Protein AF-A0A9E2RI10-F1 (afdb_monomer)

pLDDT: mean 86.58, std 15.53, range [34.34, 98.44]

Foldseek 3Di:
DLVQCVDPVSVVVCVVVVHDPVNSLVVLLVLLLVLLVLVLVLLVQVCCVPPVVVDDPVSVVVSVVSVVVSVVSCVVSVVCLVVSCPDPCVVVSVVSNVVSVVCCVVPNDDPPDDD

Radius of gyration: 17.79 Å; Cα contacts (8 Å, |Δi|>4): 71; chains: 1; bounding box: 55×30×41 Å

Mean predicted aligned error: 7.04 Å

Solvent-accessible surface area (backbone atoms only — not comparable to full-atom values): 6568 Å² total; per-residue (Å²): 114,64,68,53,50,71,36,80,71,27,43,53,54,36,54,74,66,71,52,46,76,66,52,54,46,48,52,46,42,50,52,52,52,50,48,55,53,50,54,55,51,47,54,53,52,51,42,36,35,74,75,66,59,74,45,53,77,68,51,48,51,51,53,51,54,50,51,56,51,50,51,56,51,43,65,71,49,52,82,49,48,65,60,31,54,74,39,94,56,17,65,57,54,55,48,50,54,48,49,54,53,49,46,43,74,75,67,37,94,66,81,89,67,86,132

Secondary structure (DSSP, 8-state):
-HHHHHSHHHHHHHHHTT--HHHHHHHHHHHHHHHHHHHHHHHHHHHHHHTS--S-HHHHHHHHHHHHHHHHHHHHHGGGHHHHHHSTTHHHHHHHHHHHHHHHHHHSS------

Sequence (115 aa):
LSTWASERGGLVRWKQAELTSRDLQRARFRGLEEVESVRYSIQDLEYASWHLKWLTGSGQRLVKQLAETIEQVEQNIAPHRKAVLASTFGPALRKHVRELQQARQTYGPVRLSKA

Structure (mmCIF, N/CA/C/O backbone):
data_AF-A0A9E2RI10-F1
#
_entry.id   AF-A0A9E2RI10-F1
#
loop_
_atom_site.group_PDB
_atom_site.id
_atom_site.type_symbol
_atom_site.label_atom_id
_atom_site.label_alt_id
_atom_site.label_comp_id
_atom_site.label_asym_id
_atom_site.label_entity_id
_atom_site.label_seq_id
_atom_site.pdbx_PDB_ins_code
_atom_site.Cartn_x
_atom_site.Cartn_y
_atom_site.Cartn_z
_atom_site.occupancy
_atom_site.B_iso_or_equiv
_atom_site.auth_seq_id
_atom_site.auth_comp_id
_atom_site.auth_asym_id
_atom_site.auth_atom_id
_atom_site.pdbx_PDB_model_num
ATOM 1 N N . LEU A 1 1 ? 12.232 6.460 -1.804 1.00 52.22 1 LEU A N 1
ATOM 2 C CA . LEU A 1 1 ? 13.148 5.732 -2.722 1.00 52.22 1 LEU A CA 1
ATOM 3 C C . LEU A 1 1 ? 12.996 6.172 -4.184 1.00 52.22 1 LEU A C 1
ATOM 5 O O . LEU A 1 1 ? 13.995 6.544 -4.781 1.00 52.22 1 LEU A O 1
ATOM 9 N N . SER A 1 2 ? 11.788 6.199 -4.764 1.00 54.12 2 SER A N 1
ATOM 10 C CA . SER A 1 2 ? 11.563 6.634 -6.162 1.00 54.12 2 SER A CA 1
ATOM 11 C C . SER A 1 2 ? 11.796 8.131 -6.412 1.00 54.12 2 SER A C 1
ATOM 13 O O . SER A 1 2 ? 12.337 8.494 -7.455 1.00 54.12 2 SER A O 1
ATOM 15 N N . THR A 1 3 ? 11.411 8.991 -5.464 1.00 58.91 3 THR A N 1
ATOM 16 C CA . THR A 1 3 ? 11.595 10.451 -5.551 1.00 58.91 3 THR A CA 1
ATOM 17 C C . THR A 1 3 ? 13.076 10.807 -5.599 1.00 58.91 3 THR A C 1
ATOM 19 O O . THR A 1 3 ? 13.516 11.517 -6.493 1.00 58.91 3 THR A O 1
ATOM 22 N N . TRP A 1 4 ? 13.860 10.171 -4.726 1.00 59.31 4 TRP A N 1
ATOM 23 C CA . TRP A 1 4 ? 15.309 10.331 -4.660 1.00 59.31 4 TRP A CA 1
ATOM 24 C C . TRP A 1 4 ? 15.988 9.952 -5.982 1.00 59.31 4 TRP A C 1
ATOM 26 O O . TRP A 1 4 ? 16.810 10.700 -6.480 1.00 59.31 4 TRP A O 1
ATOM 36 N N . ALA A 1 5 ? 15.575 8.853 -6.621 1.00 58.41 5 ALA A N 1
ATOM 37 C CA . ALA A 1 5 ? 16.092 8.437 -7.928 1.00 58.41 5 ALA A CA 1
ATOM 38 C C . ALA A 1 5 ? 15.674 9.342 -9.105 1.00 58.41 5 ALA A C 1
ATOM 40 O O . ALA A 1 5 ? 16.231 9.218 -10.193 1.00 58.41 5 ALA A O 1
ATOM 41 N N . SER A 1 6 ? 14.667 10.202 -8.921 1.00 60.38 6 SER A N 1
ATOM 42 C CA . SER A 1 6 ? 14.126 11.065 -9.982 1.00 60.38 6 SER A CA 1
ATOM 43 C C . SER A 1 6 ? 14.793 12.451 -10.017 1.00 60.38 6 SER A C 1
ATOM 45 O O . SER A 1 6 ? 14.619 13.188 -10.986 1.00 60.38 6 SER A O 1
ATOM 47 N N . GLU A 1 7 ? 15.590 12.796 -9.003 1.00 64.94 7 GLU A N 1
ATOM 48 C CA . GLU A 1 7 ? 16.386 14.026 -8.948 1.00 64.94 7 GLU A CA 1
ATOM 49 C C . GLU A 1 7 ? 17.729 13.866 -9.683 1.00 64.94 7 GLU A C 1
ATOM 51 O O . GLU A 1 7 ? 18.316 12.781 -9.712 1.00 64.94 7 GLU A O 1
ATOM 56 N N . ARG A 1 8 ? 18.268 14.961 -10.249 1.00 59.72 8 ARG A N 1
ATOM 57 C CA . ARG A 1 8 ? 19.521 14.929 -11.039 1.00 59.72 8 ARG A CA 1
ATOM 58 C C . ARG A 1 8 ? 20.698 14.308 -10.274 1.00 59.72 8 ARG A C 1
ATOM 60 O O . ARG A 1 8 ? 21.461 13.551 -10.864 1.00 59.72 8 ARG A O 1
ATOM 67 N N . GLY A 1 9 ? 20.827 14.590 -8.974 1.00 63.59 9 GLY A N 1
ATOM 68 C CA . GLY A 1 9 ? 21.872 14.007 -8.122 1.00 63.59 9 GLY A CA 1
ATOM 69 C C . GLY A 1 9 ? 21.615 12.543 -7.751 1.00 63.59 9 GLY A C 1
ATOM 70 O O . GLY A 1 9 ? 22.551 11.755 -7.619 1.00 63.59 9 GLY A O 1
ATOM 71 N N . GLY A 1 10 ? 20.348 12.147 -7.643 1.00 64.94 10 GLY A N 1
ATOM 72 C CA . GLY A 1 10 ? 19.978 10.773 -7.344 1.00 64.94 10 GLY A CA 1
ATOM 73 C C . GLY A 1 10 ? 20.180 9.831 -8.519 1.00 64.94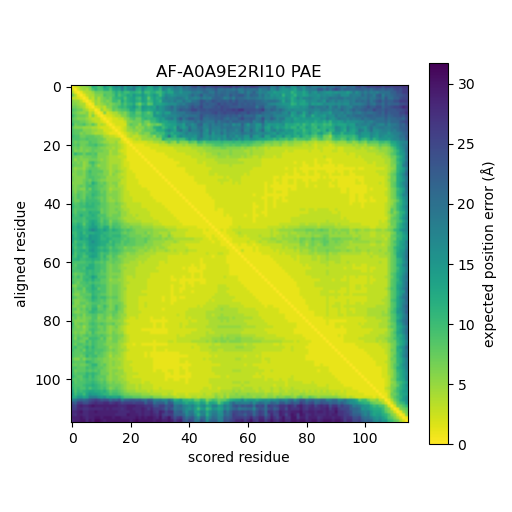 10 GLY A C 1
ATOM 74 O O . GLY A 1 10 ? 20.639 8.717 -8.305 1.00 64.94 10 GLY A O 1
ATOM 75 N N . LEU A 1 11 ? 19.955 10.282 -9.757 1.00 63.78 11 LEU A N 1
ATOM 76 C CA . LEU A 1 11 ? 20.215 9.480 -10.959 1.00 63.78 11 LEU A CA 1
ATOM 77 C C . LEU A 1 11 ? 21.704 9.097 -11.095 1.00 63.78 11 LEU A C 1
ATOM 79 O O . LEU A 1 11 ? 22.027 7.989 -11.523 1.00 63.78 11 LEU A O 1
ATOM 83 N N . VAL A 1 12 ? 22.610 10.002 -10.701 1.00 67.88 12 VAL A N 1
ATOM 84 C CA . VAL A 1 12 ? 24.064 9.760 -10.677 1.00 67.88 12 VAL A CA 1
ATOM 85 C C . VAL A 1 12 ? 24.418 8.710 -9.623 1.00 67.88 12 VAL A C 1
ATOM 87 O O . VAL A 1 12 ? 25.108 7.744 -9.938 1.00 67.88 12 VAL A O 1
ATOM 90 N N . ARG A 1 13 ? 23.886 8.839 -8.401 1.00 69.38 13 ARG A N 1
ATOM 91 C CA . ARG A 1 13 ? 24.102 7.861 -7.319 1.00 69.38 13 ARG A CA 1
ATOM 92 C C . ARG A 1 13 ? 23.451 6.505 -7.612 1.00 69.38 13 ARG A C 1
ATOM 94 O O . ARG A 1 13 ? 23.984 5.477 -7.218 1.00 69.38 13 ARG A O 1
ATOM 101 N N . TRP A 1 14 ? 22.342 6.495 -8.351 1.00 73.81 14 TRP A N 1
ATOM 102 C CA . TRP A 1 14 ? 21.661 5.284 -8.816 1.00 73.81 14 TRP A CA 1
ATOM 103 C C . TRP A 1 14 ? 22.530 4.500 -9.801 1.00 73.81 14 TRP A C 1
ATOM 105 O O . TRP A 1 14 ? 22.697 3.294 -9.651 1.00 73.81 14 TRP A O 1
ATOM 115 N N . LYS A 1 15 ? 23.147 5.203 -10.762 1.00 69.69 15 LYS A N 1
ATOM 116 C CA . LYS A 1 15 ? 24.114 4.609 -11.695 1.00 69.69 15 LYS A CA 1
ATOM 117 C C . LYS A 1 15 ? 25.390 4.139 -10.995 1.00 69.69 15 LYS A C 1
ATOM 119 O O . LYS A 1 15 ? 25.894 3.080 -11.340 1.00 69.69 15 LYS A O 1
ATOM 124 N N . GLN A 1 16 ? 25.893 4.894 -10.015 1.00 77.31 16 GLN A N 1
ATOM 125 C CA . GLN A 1 16 ? 27.060 4.495 -9.213 1.00 77.31 16 GLN A CA 1
ATOM 126 C C . GLN A 1 16 ? 26.803 3.238 -8.372 1.00 77.31 16 GLN A C 1
ATOM 128 O O . GLN A 1 16 ? 27.736 2.496 -8.099 1.00 77.31 16 GLN A O 1
ATOM 133 N N . ALA A 1 17 ? 25.552 2.993 -7.983 1.00 77.75 17 ALA A N 1
ATOM 134 C CA . ALA A 1 17 ? 25.135 1.794 -7.261 1.00 77.75 17 ALA A CA 1
ATOM 135 C C . ALA A 1 17 ? 24.769 0.614 -8.186 1.00 77.75 17 ALA A C 1
ATOM 137 O O . ALA A 1 17 ? 24.139 -0.333 -7.727 1.00 77.75 17 ALA A O 1
ATOM 138 N N . GLU A 1 18 ? 25.092 0.694 -9.484 1.00 81.69 18 GLU A N 1
ATOM 139 C CA . GLU A 1 18 ? 24.770 -0.319 -10.506 1.00 81.69 18 GLU A CA 1
ATOM 140 C C . GLU A 1 18 ? 23.267 -0.636 -10.644 1.00 81.69 18 GLU A C 1
ATOM 142 O O . GLU A 1 18 ? 22.873 -1.647 -11.227 1.00 81.69 18 GLU A O 1
ATOM 147 N N . LEU A 1 19 ? 22.394 0.250 -10.154 1.00 82.31 19 LEU A N 1
ATOM 148 C CA . LEU A 1 19 ? 20.952 0.048 -10.211 1.00 82.31 19 LEU A CA 1
ATOM 149 C C . LEU A 1 19 ? 20.421 0.382 -11.607 1.00 82.31 19 LEU A C 1
ATOM 151 O O . LEU A 1 19 ? 20.592 1.482 -12.142 1.00 82.31 19 LEU A O 1
ATOM 155 N N . THR A 1 20 ? 19.713 -0.575 -12.195 1.00 84.50 20 THR A N 1
ATOM 156 C CA . THR A 1 20 ? 19.201 -0.485 -13.560 1.00 84.50 20 THR A CA 1
ATOM 157 C C . THR A 1 20 ? 17.869 0.268 -13.626 1.00 84.50 20 THR A C 1
ATOM 159 O O . THR A 1 20 ? 17.172 0.487 -12.628 1.00 84.50 20 THR A O 1
ATOM 162 N N . SER A 1 21 ? 17.432 0.615 -14.841 1.00 82.56 21 SER A N 1
ATOM 163 C CA . SER A 1 21 ? 16.068 1.116 -15.063 1.00 82.56 21 SER A CA 1
ATOM 164 C C . SER A 1 21 ? 15.001 0.111 -14.615 1.00 82.56 21 SER A C 1
ATOM 166 O O . SER A 1 21 ? 13.921 0.519 -14.186 1.00 82.56 21 SER A O 1
ATOM 168 N N . ARG A 1 22 ? 15.301 -1.195 -14.664 1.00 88.25 22 ARG A N 1
ATOM 169 C CA . ARG A 1 22 ? 14.415 -2.247 -14.152 1.00 88.25 22 ARG A CA 1
ATOM 170 C C . ARG A 1 22 ? 14.283 -2.171 -12.633 1.00 88.25 22 ARG A C 1
ATOM 172 O O . ARG A 1 22 ? 13.170 -2.325 -12.136 1.00 88.25 22 ARG A O 1
ATOM 179 N N . ASP A 1 23 ? 15.360 -1.872 -11.912 1.00 88.88 23 ASP A N 1
ATOM 180 C CA . ASP A 1 23 ? 15.335 -1.735 -10.449 1.00 88.88 23 ASP A CA 1
ATOM 181 C C . ASP A 1 23 ? 14.533 -0.514 -10.008 1.00 88.88 23 ASP A C 1
ATOM 183 O O . ASP A 1 23 ? 13.745 -0.590 -9.065 1.00 88.88 23 ASP A O 1
ATOM 187 N N . LEU A 1 24 ? 14.627 0.591 -10.753 1.00 87.31 24 LEU A N 1
ATOM 188 C CA . LEU A 1 24 ? 13.774 1.756 -10.518 1.00 87.31 24 LEU A CA 1
ATOM 189 C C . LEU A 1 24 ? 12.288 1.433 -10.745 1.00 87.31 24 LEU A C 1
ATOM 191 O O . LEU A 1 24 ? 11.435 1.833 -9.949 1.00 87.31 24 LEU A O 1
ATOM 195 N N . GLN A 1 25 ? 11.963 0.694 -11.809 1.00 90.06 25 GLN A N 1
ATOM 196 C CA . GLN A 1 25 ? 10.589 0.243 -12.055 1.00 90.06 25 GLN A CA 1
ATOM 197 C C . GLN A 1 25 ? 10.107 -0.729 -10.974 1.00 90.06 25 GLN A C 1
ATOM 199 O O . GLN A 1 25 ? 8.971 -0.606 -10.523 1.00 90.06 25 GLN A O 1
ATOM 204 N N . ARG A 1 26 ? 10.974 -1.626 -10.487 1.00 92.81 26 ARG A N 1
ATOM 205 C CA . ARG A 1 26 ? 10.675 -2.519 -9.361 1.00 92.81 26 ARG A CA 1
ATOM 206 C C . ARG A 1 26 ? 10.388 -1.733 -8.086 1.00 92.81 26 ARG A C 1
ATOM 208 O O . ARG A 1 26 ? 9.414 -2.031 -7.408 1.00 92.81 26 ARG A O 1
ATOM 215 N N . ALA A 1 27 ? 11.194 -0.722 -7.766 1.00 92.50 27 ALA A N 1
ATOM 216 C CA . ALA A 1 27 ? 10.994 0.111 -6.583 1.00 92.50 27 ALA A CA 1
ATOM 217 C C . ALA A 1 27 ? 9.673 0.894 -6.652 1.00 92.50 27 ALA A C 1
ATOM 219 O O . ALA A 1 27 ? 8.942 0.961 -5.666 1.00 92.50 27 ALA A O 1
ATOM 220 N N . ARG A 1 28 ? 9.333 1.446 -7.825 1.00 93.88 28 ARG A N 1
ATOM 221 C CA . ARG A 1 28 ? 8.037 2.104 -8.065 1.00 93.88 28 ARG A CA 1
ATOM 222 C C . ARG A 1 28 ? 6.872 1.119 -7.962 1.00 93.88 28 ARG A C 1
ATOM 224 O O . ARG A 1 28 ? 5.864 1.446 -7.351 1.00 93.88 28 ARG A O 1
ATOM 231 N N . PHE A 1 29 ? 7.026 -0.083 -8.516 1.00 95.94 29 PHE A N 1
ATOM 232 C CA . PHE A 1 29 ? 6.056 -1.166 -8.370 1.00 95.94 29 PHE A CA 1
ATOM 233 C C . PHE A 1 29 ? 5.819 -1.519 -6.900 1.00 95.94 29 PHE A C 1
ATOM 235 O O . PHE A 1 29 ? 4.676 -1.469 -6.462 1.00 95.94 29 PHE A O 1
ATOM 242 N N . ARG A 1 30 ? 6.883 -1.792 -6.133 1.00 96.06 30 ARG A N 1
ATOM 243 C CA . ARG A 1 30 ? 6.777 -2.101 -4.701 1.00 96.06 30 ARG A CA 1
ATOM 244 C C . ARG A 1 30 ? 6.116 -0.965 -3.938 1.00 96.06 30 ARG A C 1
ATOM 246 O O . ARG A 1 30 ? 5.220 -1.219 -3.158 1.00 96.06 30 ARG A O 1
ATOM 253 N N . GLY A 1 31 ? 6.487 0.284 -4.210 1.00 95.44 31 GLY A N 1
ATOM 254 C CA . GLY A 1 31 ? 5.834 1.422 -3.567 1.00 95.44 31 GLY A CA 1
ATOM 255 C C . GLY A 1 31 ? 4.321 1.470 -3.821 1.00 95.44 31 GLY A C 1
ATOM 256 O O . GLY A 1 31 ? 3.569 1.724 -2.891 1.00 95.44 31 GLY A O 1
ATOM 257 N N . LEU A 1 32 ? 3.867 1.199 -5.051 1.00 97.00 32 LEU A N 1
ATOM 258 C CA . LEU A 1 32 ? 2.433 1.148 -5.368 1.00 97.00 32 LEU A CA 1
ATOM 259 C C . LEU A 1 32 ? 1.742 -0.031 -4.674 1.00 97.00 32 LEU A C 1
ATOM 261 O O . LEU A 1 32 ? 0.658 0.138 -4.136 1.00 97.00 32 LEU A O 1
ATOM 265 N N . GLU A 1 33 ? 2.372 -1.205 -4.674 1.00 97.50 33 GLU A N 1
ATOM 266 C CA . GLU A 1 33 ? 1.869 -2.414 -4.011 1.00 97.50 33 GLU A CA 1
ATOM 267 C C . GLU A 1 33 ? 1.680 -2.200 -2.499 1.00 97.50 33 GLU A C 1
ATOM 269 O O . GLU A 1 33 ? 0.617 -2.489 -1.950 1.00 97.50 33 GLU A O 1
ATOM 274 N N . GLU A 1 34 ? 2.681 -1.621 -1.832 1.00 97.50 34 GLU A N 1
ATOM 275 C CA . GLU A 1 34 ? 2.612 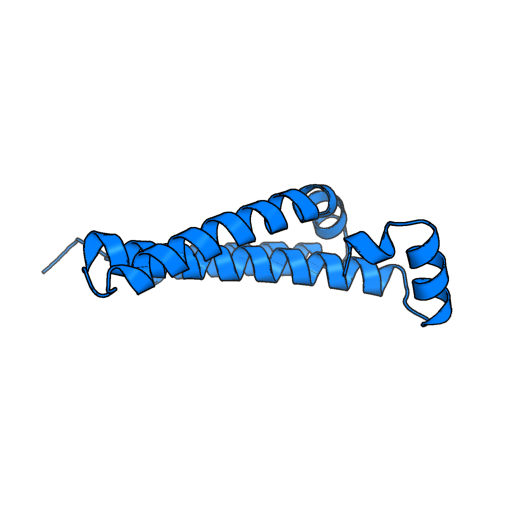-1.337 -0.397 1.00 97.50 34 GLU A CA 1
ATOM 276 C C . GLU A 1 34 ? 1.555 -0.269 -0.079 1.00 97.50 34 GLU A C 1
ATOM 278 O O . GLU A 1 34 ? 0.827 -0.410 0.899 1.00 97.50 34 GLU A O 1
ATOM 283 N N . VAL A 1 35 ? 1.409 0.776 -0.908 1.00 97.38 35 VAL A N 1
ATOM 284 C CA . VAL A 1 35 ? 0.350 1.785 -0.713 1.00 97.38 35 VAL A CA 1
ATOM 285 C C . VAL A 1 35 ? -1.037 1.143 -0.762 1.00 97.38 35 VAL A C 1
ATOM 287 O O . VAL A 1 35 ? -1.845 1.386 0.133 1.00 97.38 35 VAL A O 1
ATOM 290 N N . GLU A 1 36 ? -1.309 0.287 -1.750 1.00 97.25 36 GLU A N 1
ATOM 291 C CA . GLU A 1 36 ? -2.596 -0.418 -1.861 1.00 97.25 36 GLU A CA 1
ATOM 292 C C . GLU A 1 36 ? -2.833 -1.340 -0.644 1.00 97.25 36 GLU A C 1
ATOM 294 O O . GLU A 1 36 ? -3.918 -1.335 -0.057 1.00 97.25 36 GLU A O 1
ATOM 299 N N . SER A 1 37 ? -1.800 -2.066 -0.199 1.00 96.88 37 SER A N 1
ATOM 300 C CA . SER A 1 37 ? -1.858 -2.957 0.975 1.00 96.88 37 SER A CA 1
ATOM 301 C C . SER A 1 37 ? -2.109 -2.211 2.290 1.00 96.88 37 SER A C 1
ATOM 303 O O . SER A 1 37 ? -2.909 -2.640 3.131 1.00 96.88 37 SER A O 1
ATOM 305 N N . VAL A 1 38 ? -1.448 -1.067 2.478 1.00 97.06 38 VAL A N 1
ATOM 306 C CA . VAL A 1 38 ? -1.626 -0.229 3.668 1.00 97.06 38 VAL A CA 1
ATOM 307 C C . VAL A 1 38 ? -3.013 0.406 3.658 1.00 97.06 38 VAL A C 1
ATOM 309 O O . VAL A 1 38 ? -3.695 0.365 4.679 1.00 97.06 38 VAL A O 1
ATOM 312 N N . ARG A 1 39 ? -3.489 0.912 2.511 1.00 95.50 39 ARG A N 1
ATOM 313 C CA . ARG A 1 39 ? -4.858 1.443 2.387 1.00 95.50 39 ARG A CA 1
ATOM 314 C C . ARG A 1 39 ? -5.916 0.393 2.711 1.00 95.50 39 ARG A C 1
ATOM 316 O O . ARG A 1 39 ? -6.879 0.710 3.406 1.00 95.50 39 ARG A O 1
ATOM 323 N N . TYR A 1 40 ? -5.730 -0.845 2.255 1.00 94.75 40 TYR A N 1
ATOM 324 C CA . TYR A 1 40 ? -6.606 -1.957 2.622 1.00 94.75 40 TYR A CA 1
ATOM 325 C C . TYR A 1 40 ? -6.668 -2.135 4.148 1.00 94.75 40 TYR A C 1
ATOM 327 O O . TYR A 1 40 ? -7.754 -2.160 4.722 1.00 94.75 40 TYR A O 1
ATOM 335 N N . SER A 1 41 ? -5.511 -2.187 4.810 1.00 94.81 41 SER A N 1
ATOM 336 C CA . SER A 1 41 ? -5.432 -2.377 6.266 1.00 94.81 41 SER A CA 1
ATOM 337 C C . SER A 1 41 ? -6.021 -1.200 7.050 1.00 94.81 41 SER A C 1
ATOM 339 O O . SER A 1 41 ? -6.685 -1.397 8.064 1.00 94.81 41 SER A O 1
ATOM 341 N N . ILE A 1 42 ? -5.819 0.035 6.582 1.00 95.12 42 ILE A N 1
ATOM 342 C CA . ILE A 1 42 ? -6.379 1.230 7.226 1.00 95.12 42 ILE A CA 1
ATOM 343 C C . ILE A 1 42 ? -7.903 1.195 7.216 1.00 95.12 42 ILE A C 1
ATOM 345 O O . ILE A 1 42 ? -8.498 1.496 8.242 1.00 95.12 42 ILE A O 1
ATOM 349 N N . GLN A 1 43 ? -8.535 0.756 6.125 1.00 93.12 43 GLN A N 1
ATOM 350 C CA . GLN A 1 43 ? -9.994 0.600 6.091 1.00 93.12 43 GLN A CA 1
ATOM 351 C C . GLN A 1 43 ? -10.495 -0.380 7.166 1.00 93.12 43 GLN A C 1
ATOM 353 O O . GLN A 1 43 ? -11.542 -0.146 7.768 1.00 93.12 43 GLN A O 1
ATOM 358 N N . ASP A 1 44 ? -9.747 -1.452 7.448 1.00 93.06 44 ASP A N 1
ATOM 359 C CA . ASP A 1 44 ? -10.102 -2.400 8.515 1.00 93.06 44 ASP A CA 1
ATOM 360 C C . ASP A 1 44 ? -9.965 -1.764 9.900 1.00 93.06 44 ASP A C 1
ATOM 362 O O . ASP A 1 44 ? -10.817 -1.955 10.770 1.00 93.06 44 ASP A O 1
ATOM 366 N N . LEU A 1 45 ? -8.922 -0.959 10.099 1.00 93.81 45 LEU A N 1
ATOM 367 C CA . LEU A 1 45 ? -8.708 -0.226 11.344 1.00 93.81 45 LEU A CA 1
ATOM 368 C C . LEU A 1 45 ? -9.749 0.880 11.550 1.00 93.81 45 LEU A C 1
ATOM 370 O O . LEU A 1 45 ? -10.234 1.069 12.667 1.00 93.81 45 LEU A O 1
ATOM 374 N N . GLU A 1 46 ? -10.132 1.588 10.490 1.00 92.62 46 GLU A N 1
ATOM 375 C CA . GLU A 1 46 ? -11.230 2.554 10.502 1.00 92.62 46 GLU A CA 1
ATOM 376 C C . GLU A 1 46 ? -12.544 1.860 10.848 1.00 92.62 46 GLU A C 1
ATOM 378 O O . GLU A 1 46 ? -13.282 2.340 11.711 1.00 92.62 46 GLU A O 1
ATOM 383 N N . TYR A 1 47 ? -12.800 0.684 10.274 1.00 91.38 47 TYR A N 1
ATOM 384 C CA . TYR A 1 47 ? -13.978 -0.095 10.618 1.00 91.38 47 TYR A CA 1
ATOM 385 C C . TYR A 1 47 ? -13.987 -0.512 12.095 1.00 91.38 47 TYR A C 1
ATOM 387 O O . TYR A 1 47 ? -14.955 -0.251 12.817 1.00 91.38 47 TYR A O 1
ATOM 395 N N . ALA A 1 48 ? -12.892 -1.102 12.578 1.00 91.62 48 ALA A N 1
ATOM 396 C CA . ALA A 1 48 ? -12.747 -1.512 13.973 1.00 91.62 48 ALA A CA 1
ATOM 397 C C . ALA A 1 48 ? -12.893 -0.327 14.946 1.00 91.62 48 ALA A C 1
ATOM 399 O O . ALA A 1 48 ? -13.491 -0.447 16.017 1.00 91.62 48 ALA A O 1
ATOM 400 N N . SER A 1 49 ? -12.393 0.841 14.551 1.00 91.31 49 SER A N 1
ATOM 401 C CA . SER A 1 49 ? -12.516 2.090 15.295 1.00 91.31 49 SER A CA 1
ATOM 402 C C . SER A 1 49 ? -13.960 2.597 15.368 1.00 91.31 49 SER A C 1
ATOM 404 O O . SER A 1 49 ? -14.481 2.845 16.460 1.00 91.31 49 SER A O 1
ATOM 406 N N . TRP A 1 50 ? -14.617 2.765 14.218 1.00 88.12 50 TRP A N 1
ATOM 407 C CA . TRP A 1 50 ? -15.889 3.482 14.125 1.00 88.12 50 TRP A CA 1
ATOM 408 C C . TRP A 1 50 ? -17.082 2.582 14.428 1.00 88.12 50 TRP A C 1
ATOM 410 O O . TRP A 1 50 ? -18.002 3.030 15.118 1.00 88.12 50 TRP A O 1
ATOM 420 N N . HIS A 1 51 ? -17.049 1.332 13.968 1.00 87.31 51 HIS A N 1
ATOM 421 C CA . HIS A 1 51 ? -18.171 0.401 14.079 1.00 87.31 51 HIS A CA 1
ATOM 422 C C . HIS A 1 51 ? -18.056 -0.527 15.282 1.00 87.31 51 HIS A C 1
ATOM 424 O O . HIS A 1 51 ? -19.053 -0.752 15.961 1.00 87.31 51 HIS A O 1
ATOM 430 N N . LEU A 1 52 ? -16.855 -1.024 15.583 1.00 90.94 52 LEU A N 1
ATOM 431 C CA . LEU A 1 52 ? -16.664 -1.985 16.675 1.00 90.94 52 LEU A CA 1
ATOM 432 C C . LEU A 1 52 ? -16.232 -1.330 17.994 1.00 90.94 52 LEU A C 1
ATOM 434 O O . LEU A 1 52 ? -16.301 -1.963 19.043 1.00 90.94 52 LEU A O 1
ATOM 438 N N . LYS A 1 53 ? -15.807 -0.058 17.954 1.00 92.88 53 LYS A N 1
ATOM 439 C CA . LYS A 1 53 ? -15.276 0.693 19.109 1.00 92.88 53 LYS A CA 1
ATOM 440 C C . LYS A 1 53 ? -14.095 -0.012 19.792 1.00 92.88 53 LYS A C 1
ATOM 442 O O . LYS A 1 53 ? -13.884 0.136 20.990 1.00 92.88 53 LYS A O 1
ATOM 447 N N . TRP A 1 54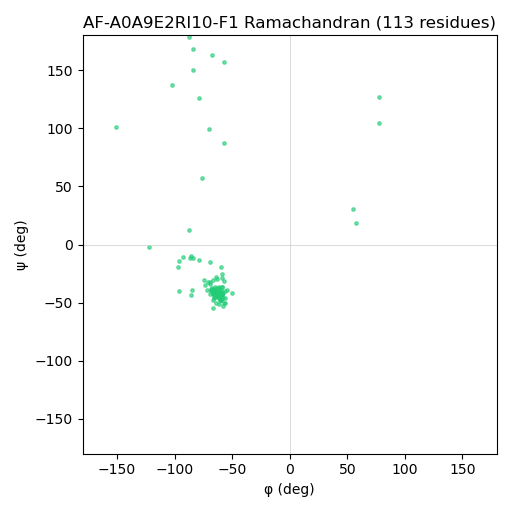 ? -13.307 -0.762 19.021 1.00 94.56 54 TRP A N 1
ATOM 448 C CA . TRP A 1 54 ? -12.168 -1.535 19.530 1.00 94.56 54 TRP A CA 1
ATOM 449 C C . TRP A 1 54 ? -10.914 -0.693 19.778 1.00 94.56 54 TRP A C 1
ATOM 451 O O . TRP A 1 54 ? -9.982 -1.158 20.429 1.00 94.56 54 TRP A O 1
ATOM 461 N N . LEU A 1 55 ? -10.870 0.543 19.271 1.00 95.12 55 LEU A N 1
ATOM 462 C CA . LEU A 1 55 ? -9.735 1.444 19.460 1.00 95.12 55 LEU A CA 1
ATOM 463 C C . LEU A 1 55 ? -10.025 2.501 20.526 1.00 95.12 55 LEU A C 1
ATOM 465 O O . LEU A 1 55 ? -11.081 3.132 20.534 1.00 95.12 55 LEU A O 1
ATOM 469 N N . THR A 1 56 ? -9.030 2.753 21.375 1.00 96.62 56 THR A N 1
ATOM 470 C CA . THR A 1 56 ? -9.014 3.903 22.287 1.00 96.62 56 THR A CA 1
ATOM 471 C C . THR A 1 56 ? -8.896 5.212 21.505 1.00 96.62 56 THR A C 1
ATOM 473 O O . THR A 1 56 ? -8.446 5.225 20.359 1.00 96.62 56 THR A O 1
ATOM 476 N N . GLY A 1 57 ? -9.205 6.351 22.133 1.00 94.88 57 GLY A N 1
ATOM 477 C CA . GLY A 1 57 ? -9.096 7.658 21.469 1.00 94.88 57 GLY A CA 1
ATOM 478 C C . GLY A 1 57 ? -7.693 7.980 20.923 1.00 94.88 57 GLY A C 1
ATOM 479 O O . GLY A 1 57 ? -7.575 8.649 19.899 1.00 94.88 57 GLY A O 1
ATOM 480 N N . SER A 1 58 ? -6.618 7.489 21.554 1.00 95.56 58 SER A N 1
ATOM 481 C CA . SER A 1 58 ? -5.259 7.602 21.001 1.00 95.56 58 SER A CA 1
ATOM 482 C C . SER A 1 58 ? -5.047 6.693 19.789 1.00 95.56 58 SER A C 1
ATOM 484 O O . SER A 1 58 ? -4.450 7.138 18.811 1.00 95.56 58 SER A O 1
ATOM 486 N N . GLY A 1 59 ? -5.589 5.471 19.806 1.00 96.50 59 GLY A N 1
ATOM 487 C CA . GLY A 1 59 ? -5.576 4.565 18.656 1.00 96.50 59 GLY A CA 1
ATOM 488 C C . GLY A 1 59 ? -6.313 5.142 17.446 1.00 96.50 59 GLY A C 1
ATOM 489 O O . GLY A 1 59 ? -5.795 5.104 16.335 1.00 96.50 59 GLY A O 1
ATOM 490 N N . GLN A 1 60 ? -7.472 5.771 17.658 1.00 96.31 60 GLN A N 1
ATOM 491 C CA . GLN A 1 60 ? -8.219 6.446 16.589 1.00 96.31 60 GLN A CA 1
ATOM 492 C C . GLN A 1 60 ? -7.409 7.577 15.942 1.00 96.31 60 GLN A C 1
ATOM 494 O O . GLN A 1 60 ? -7.372 7.696 14.717 1.00 96.31 60 GLN A O 1
ATO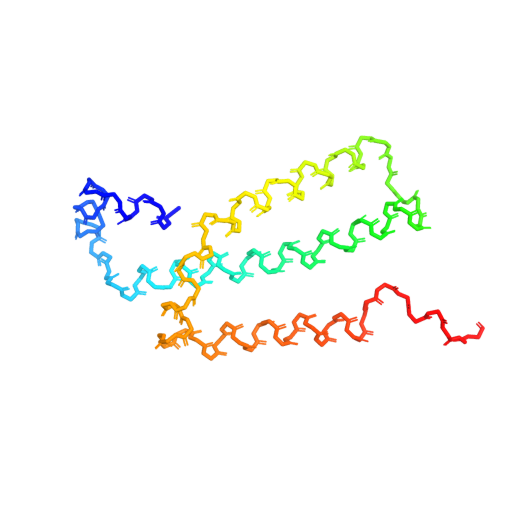M 499 N N . ARG A 1 61 ? -6.726 8.392 16.760 1.00 97.06 61 ARG A N 1
ATOM 500 C CA . ARG A 1 61 ? -5.848 9.460 16.260 1.00 97.06 61 ARG A CA 1
ATOM 501 C C . ARG A 1 61 ? -4.679 8.906 15.450 1.00 97.06 61 ARG A C 1
ATOM 503 O O . ARG A 1 61 ? -4.380 9.461 14.399 1.00 97.06 61 ARG A O 1
ATOM 510 N N . LEU A 1 62 ? -4.067 7.812 15.902 1.00 96.88 62 LEU A N 1
ATOM 511 C CA . LEU A 1 62 ? -2.978 7.163 15.173 1.00 96.88 62 LEU A CA 1
ATOM 512 C C . LEU A 1 62 ? -3.438 6.651 13.801 1.00 96.88 62 LEU A C 1
ATOM 514 O O . LEU A 1 62 ? -2.758 6.891 12.808 1.00 96.88 62 LEU A O 1
ATOM 518 N N . VAL A 1 63 ? -4.604 5.996 13.725 1.00 96.69 63 VAL A N 1
ATOM 519 C CA . VAL A 1 63 ? -5.167 5.523 12.445 1.00 96.69 63 VAL A CA 1
ATOM 520 C C . VAL A 1 63 ? -5.405 6.689 11.489 1.00 96.69 63 VAL A C 1
ATOM 522 O O . VAL A 1 63 ? -5.029 6.603 10.324 1.00 96.69 63 VAL A O 1
ATOM 525 N N . LYS A 1 64 ? -5.947 7.808 11.985 1.00 96.50 64 LYS A N 1
ATOM 526 C CA . LYS A 1 64 ? -6.142 9.020 11.179 1.00 96.50 64 LYS A CA 1
ATOM 527 C C . LYS A 1 64 ? -4.817 9.574 10.638 1.00 96.50 64 LYS A C 1
ATOM 529 O O . LYS A 1 64 ? -4.712 9.840 9.447 1.00 96.50 64 LYS A O 1
ATOM 534 N N . GLN A 1 65 ? -3.796 9.694 11.485 1.00 97.12 65 GLN A N 1
ATOM 535 C CA . GLN A 1 65 ? -2.468 10.161 11.064 1.00 97.12 65 GLN A CA 1
ATOM 536 C C . GLN A 1 65 ? -1.829 9.227 10.028 1.00 97.12 65 GLN A C 1
ATOM 538 O O . GLN A 1 65 ? -1.173 9.686 9.091 1.00 97.12 65 GLN A O 1
ATOM 543 N N . LEU A 1 66 ? -2.030 7.915 10.174 1.00 96.62 66 LEU A N 1
ATOM 544 C CA . LEU A 1 66 ? -1.557 6.929 9.209 1.00 96.62 66 LEU A CA 1
ATOM 545 C C . LEU A 1 66 ? -2.281 7.068 7.860 1.00 96.62 66 LEU A C 1
ATOM 547 O O . LEU A 1 66 ? -1.624 7.005 6.822 1.00 96.62 66 LEU A O 1
ATOM 551 N N . ALA A 1 67 ? -3.597 7.306 7.872 1.00 96.62 67 ALA A N 1
ATOM 552 C CA . ALA A 1 67 ? -4.399 7.554 6.673 1.00 96.62 67 ALA A CA 1
ATOM 553 C C . ALA A 1 67 ? -3.927 8.805 5.914 1.00 96.62 67 ALA A C 1
ATOM 555 O O . ALA A 1 67 ? -3.664 8.743 4.716 1.00 96.62 67 ALA A O 1
ATOM 556 N N . GLU A 1 68 ? -3.722 9.913 6.625 1.00 97.31 68 GLU A N 1
ATOM 557 C CA . GLU A 1 68 ? -3.207 11.162 6.046 1.00 97.31 68 GLU A CA 1
ATOM 558 C C . GLU A 1 68 ? -1.793 10.973 5.468 1.00 97.31 68 GLU A C 1
ATOM 560 O O . GLU A 1 68 ? -1.481 11.416 4.361 1.00 97.31 68 GLU A O 1
ATOM 565 N N . THR A 1 69 ? -0.931 10.250 6.190 1.00 96.44 69 THR A N 1
ATOM 566 C CA . THR A 1 69 ? 0.437 9.974 5.733 1.00 96.44 69 THR A CA 1
ATOM 567 C C . THR A 1 69 ? 0.440 9.106 4.476 1.00 96.44 69 THR A C 1
ATOM 569 O O . THR A 1 69 ? 1.188 9.395 3.537 1.00 96.44 69 THR A O 1
ATOM 572 N N . ILE A 1 70 ? -0.381 8.049 4.425 1.00 95.88 70 ILE A N 1
ATOM 573 C CA . ILE A 1 70 ? -0.415 7.176 3.247 1.00 95.88 70 ILE A CA 1
ATOM 574 C C . ILE A 1 70 ? -1.022 7.886 2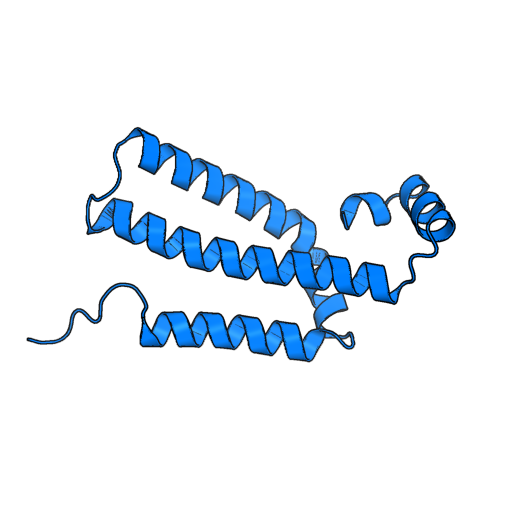.038 1.00 95.88 70 ILE A C 1
ATOM 576 O O . ILE A 1 70 ? -0.549 7.669 0.925 1.00 95.88 70 ILE A O 1
ATOM 580 N N . GLU A 1 71 ? -1.994 8.778 2.240 1.00 96.19 71 GLU A N 1
ATOM 581 C CA . GLU A 1 71 ? -2.557 9.604 1.171 1.00 96.19 71 GLU A CA 1
ATOM 582 C C . GLU A 1 71 ? -1.479 10.495 0.543 1.00 96.19 71 GLU A C 1
ATOM 584 O O . GLU A 1 71 ? -1.330 10.535 -0.681 1.00 96.19 71 GLU A O 1
ATOM 589 N N . GLN A 1 72 ? -0.643 11.136 1.363 1.00 94.88 72 GLN A N 1
ATOM 590 C CA . GLN A 1 72 ? 0.470 11.937 0.856 1.00 94.88 72 GLN A CA 1
ATOM 591 C C . GLN A 1 72 ? 1.482 11.090 0.065 1.00 94.88 72 GLN A C 1
ATOM 593 O O . GLN A 1 72 ? 2.004 11.530 -0.966 1.00 94.88 72 GLN A O 1
ATOM 598 N N . VAL A 1 73 ? 1.776 9.870 0.52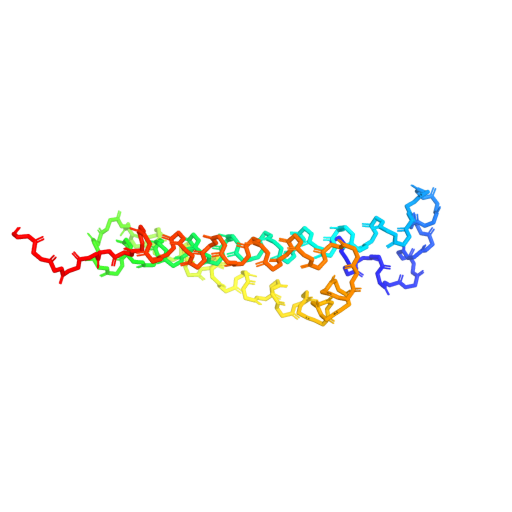7 1.00 93.75 73 VAL A N 1
ATOM 599 C CA . VAL A 1 73 ? 2.663 8.936 -0.185 1.00 93.75 73 VAL A CA 1
ATOM 600 C C . VAL A 1 73 ? 2.045 8.490 -1.511 1.00 93.75 73 VAL A C 1
ATOM 602 O O . VAL A 1 73 ? 2.751 8.442 -2.521 1.00 93.75 73 VAL A O 1
ATOM 605 N N . GLU A 1 74 ? 0.742 8.212 -1.536 1.00 94.62 74 GLU A N 1
ATOM 606 C CA . GLU A 1 74 ? 0.013 7.852 -2.750 1.00 94.62 74 GLU A CA 1
ATOM 607 C C . GLU A 1 74 ? 0.084 8.964 -3.793 1.00 94.62 74 GLU A C 1
ATOM 609 O O . GLU A 1 74 ? 0.451 8.700 -4.938 1.00 94.62 74 GLU A O 1
ATOM 614 N N . GLN A 1 75 ? -0.178 10.210 -3.397 1.00 94.50 75 GLN A N 1
ATOM 615 C CA . GLN A 1 75 ? -0.073 11.368 -4.287 1.00 94.50 75 GLN A CA 1
ATOM 616 C C . GLN A 1 75 ? 1.329 11.482 -4.904 1.00 94.50 75 GLN A C 1
ATOM 618 O O . GLN A 1 75 ? 1.467 11.738 -6.101 1.00 94.50 75 GLN A O 1
ATOM 623 N N . ASN A 1 76 ? 2.373 11.209 -4.117 1.00 91.56 76 ASN A N 1
ATOM 624 C CA . ASN A 1 76 ? 3.759 11.257 -4.584 1.00 91.56 76 ASN A CA 1
ATOM 625 C C . ASN A 1 76 ? 4.104 10.142 -5.584 1.00 91.56 76 ASN A C 1
ATOM 627 O O . ASN A 1 76 ? 4.943 10.340 -6.465 1.00 91.56 76 ASN A O 1
ATOM 631 N N . ILE A 1 77 ? 3.495 8.958 -5.460 1.00 91.56 77 ILE A N 1
ATOM 632 C CA . ILE A 1 77 ? 3.801 7.808 -6.324 1.00 91.56 77 ILE A CA 1
ATOM 633 C C . ILE A 1 77 ? 2.824 7.641 -7.496 1.00 91.56 77 ILE A C 1
ATOM 635 O O . ILE A 1 77 ? 3.181 7.020 -8.503 1.00 91.56 77 ILE A O 1
ATOM 639 N N . ALA A 1 78 ? 1.630 8.234 -7.417 1.00 92.94 78 ALA A N 1
ATOM 640 C CA . ALA A 1 78 ? 0.577 8.161 -8.429 1.00 92.94 78 ALA A CA 1
ATOM 641 C C . ALA A 1 78 ? 1.056 8.475 -9.862 1.00 92.94 78 ALA A C 1
ATOM 643 O O . ALA A 1 78 ? 0.705 7.708 -10.770 1.00 92.94 78 ALA A O 1
ATOM 644 N N . PRO A 1 79 ? 1.924 9.484 -10.112 1.00 94.75 79 PRO A N 1
ATOM 645 C CA . PRO A 1 79 ? 2.427 9.766 -11.460 1.00 94.75 79 PRO A CA 1
ATOM 646 C C . PRO A 1 79 ? 3.163 8.586 -12.111 1.00 94.75 79 PRO A C 1
ATOM 648 O O . PRO A 1 79 ? 3.219 8.467 -13.335 1.00 94.75 79 PRO A O 1
ATOM 651 N N . HIS A 1 80 ? 3.725 7.678 -11.311 1.00 93.44 80 HIS A N 1
ATOM 652 C CA . HIS A 1 80 ? 4.469 6.522 -11.804 1.00 93.44 80 HIS A CA 1
ATOM 653 C C . HIS A 1 80 ? 3.587 5.309 -12.120 1.00 93.44 80 HIS A C 1
ATOM 655 O O . HIS A 1 80 ? 4.056 4.376 -12.778 1.00 93.44 80 HIS A O 1
ATOM 661 N N . ARG A 1 81 ? 2.310 5.312 -11.714 1.00 95.19 81 ARG A N 1
ATOM 662 C CA . ARG A 1 81 ? 1.403 4.162 -11.854 1.00 95.19 81 ARG A CA 1
ATOM 663 C C . ARG A 1 81 ? 1.250 3.707 -13.300 1.00 95.19 81 ARG A C 1
ATOM 665 O O . ARG A 1 81 ? 1.382 2.519 -13.587 1.00 95.19 81 ARG A O 1
ATOM 672 N N . LYS A 1 82 ? 1.046 4.646 -14.231 1.00 96.19 82 LYS A N 1
ATOM 673 C CA . LYS A 1 82 ? 0.904 4.340 -15.666 1.00 96.19 82 LYS A CA 1
ATOM 674 C C . LYS A 1 82 ? 2.163 3.679 -16.235 1.00 96.19 82 LYS A C 1
ATOM 676 O O . LYS A 1 82 ? 2.057 2.703 -16.972 1.00 96.19 82 LYS A O 1
ATOM 681 N N . ALA A 1 83 ? 3.342 4.174 -15.856 1.00 93.88 83 ALA A N 1
ATOM 682 C CA . ALA A 1 83 ? 4.618 3.619 -16.303 1.00 93.88 83 ALA A CA 1
ATOM 683 C C . ALA A 1 83 ? 4.839 2.195 -15.768 1.00 93.88 83 ALA A C 1
ATOM 685 O O . ALA A 1 83 ? 5.237 1.311 -16.522 1.00 93.88 83 ALA A O 1
ATOM 686 N N . VAL A 1 84 ? 4.512 1.947 -14.496 1.00 95.50 84 VAL A N 1
ATOM 687 C CA . VAL A 1 84 ? 4.601 0.605 -13.902 1.00 95.50 84 VAL A CA 1
ATOM 688 C C . VAL A 1 84 ? 3.619 -0.360 -14.570 1.00 95.50 84 VAL A C 1
ATOM 690 O O . VAL A 1 84 ? 4.006 -1.477 -14.911 1.00 95.50 84 VAL A O 1
ATOM 693 N N . LEU A 1 85 ? 2.377 0.065 -14.823 1.00 96.62 85 LEU A N 1
ATOM 694 C CA . LEU A 1 85 ? 1.353 -0.765 -15.471 1.00 96.62 85 LEU A CA 1
ATOM 695 C C . LEU A 1 85 ? 1.706 -1.175 -16.907 1.00 96.62 85 LEU A C 1
ATOM 697 O O . LEU A 1 85 ? 1.270 -2.246 -17.342 1.00 96.62 85 LEU A O 1
ATOM 701 N N . ALA A 1 86 ? 2.473 -0.339 -17.611 1.00 96.12 86 ALA A N 1
ATOM 702 C CA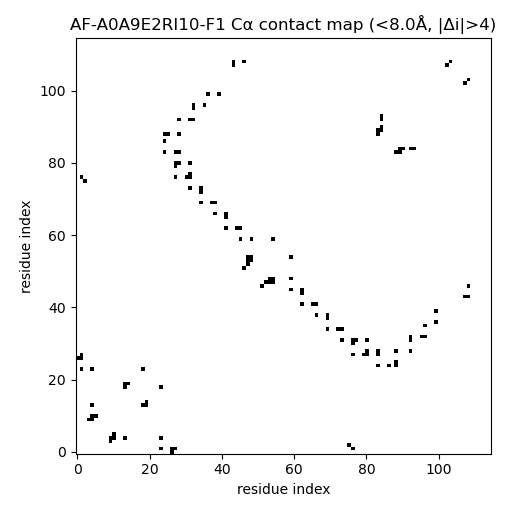 . ALA A 1 86 ? 2.999 -0.610 -18.948 1.00 96.12 86 ALA A CA 1
ATOM 703 C C . ALA A 1 86 ? 4.300 -1.440 -18.940 1.00 96.12 86 ALA A C 1
ATOM 705 O O . ALA A 1 86 ? 4.739 -1.905 -19.987 1.00 96.12 86 ALA A O 1
ATOM 706 N N . SER A 1 87 ? 4.928 -1.626 -17.775 1.00 94.88 87 SER A N 1
ATOM 707 C CA . SER A 1 87 ? 6.163 -2.401 -17.619 1.00 94.88 87 SER A C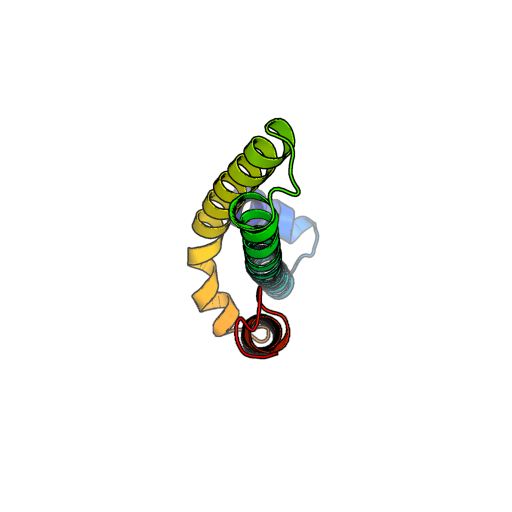A 1
ATOM 708 C C . SER A 1 87 ? 5.900 -3.898 -17.401 1.00 94.88 87 SER A C 1
ATOM 710 O O . SER A 1 87 ? 4.758 -4.341 -17.249 1.00 94.88 87 SER A O 1
ATOM 712 N N . THR A 1 88 ? 6.975 -4.681 -17.277 1.00 96.31 88 THR A N 1
ATOM 713 C CA . THR A 1 88 ? 6.918 -6.108 -16.913 1.00 96.31 88 THR A CA 1
ATOM 714 C C . THR A 1 88 ? 6.272 -6.371 -15.545 1.00 96.31 88 THR A C 1
ATOM 716 O O . THR A 1 88 ? 5.797 -7.478 -15.307 1.00 96.31 88 THR A O 1
ATOM 719 N N . PHE A 1 89 ? 6.192 -5.367 -14.662 1.00 96.75 89 PHE A N 1
ATOM 720 C CA . PHE A 1 89 ? 5.531 -5.468 -13.353 1.00 96.75 89 PHE A CA 1
ATOM 721 C C . PHE A 1 89 ? 4.018 -5.203 -13.404 1.00 96.75 89 PHE A C 1
ATOM 723 O O . PHE A 1 89 ? 3.311 -5.452 -12.427 1.00 96.75 89 PHE A O 1
ATOM 730 N N . GLY A 1 90 ? 3.488 -4.729 -14.535 1.00 97.31 90 GLY A N 1
ATOM 731 C CA . GLY A 1 90 ? 2.071 -4.396 -14.683 1.00 97.31 90 GLY A CA 1
ATOM 732 C C . GLY A 1 90 ? 1.106 -5.549 -14.368 1.00 97.31 90 GLY A C 1
ATOM 733 O O . GLY A 1 90 ? 0.134 -5.323 -13.642 1.00 97.31 90 GLY A O 1
ATOM 734 N N . PRO A 1 91 ? 1.339 -6.785 -14.859 1.00 98.44 91 PRO A N 1
ATOM 735 C CA . PRO A 1 91 ? 0.506 -7.937 -14.513 1.00 98.44 91 PRO A CA 1
ATOM 736 C C . PRO A 1 91 ? 0.485 -8.242 -13.011 1.00 98.44 91 PRO A C 1
ATOM 738 O O . PRO A 1 91 ? -0.583 -8.535 -12.476 1.00 98.44 91 PRO A O 1
ATOM 741 N N . ALA A 1 92 ? 1.632 -8.127 -12.332 1.00 98.06 92 ALA A N 1
ATOM 742 C CA . ALA A 1 92 ? 1.738 -8.352 -10.892 1.00 98.06 92 ALA A CA 1
ATOM 743 C C . ALA A 1 92 ? 0.948 -7.298 -10.106 1.00 98.06 92 ALA A C 1
ATOM 745 O O . ALA A 1 92 ? 0.139 -7.661 -9.259 1.00 98.06 92 ALA A O 1
ATOM 746 N N . LEU A 1 93 ? 1.075 -6.013 -10.462 1.00 97.81 93 LEU A N 1
ATOM 747 C CA . LEU A 1 93 ? 0.309 -4.940 -9.819 1.00 97.81 93 LEU A CA 1
ATOM 748 C C . LEU A 1 93 ? -1.207 -5.122 -10.000 1.00 97.81 93 LEU A C 1
ATOM 750 O O . LEU A 1 93 ? -1.968 -4.997 -9.046 1.00 97.81 93 LEU A O 1
ATOM 754 N N . ARG A 1 94 ? -1.663 -5.479 -11.209 1.00 98.44 94 ARG A N 1
ATOM 755 C CA . ARG A 1 94 ? -3.088 -5.769 -11.464 1.00 98.44 94 ARG A CA 1
ATOM 756 C C . ARG A 1 94 ? -3.583 -6.996 -10.704 1.00 98.44 94 ARG A C 1
ATOM 758 O O . ARG A 1 94 ? -4.743 -7.039 -10.306 1.00 98.44 94 ARG A O 1
ATOM 765 N N . LYS A 1 95 ? -2.746 -8.026 -10.566 1.00 98.44 95 LYS A N 1
ATOM 766 C CA . LYS A 1 95 ? -3.072 -9.211 -9.769 1.00 98.44 95 LYS A CA 1
ATOM 767 C C . LYS A 1 95 ? -3.234 -8.823 -8.299 1.00 98.44 95 LYS A C 1
ATOM 769 O O . LYS A 1 95 ? -4.292 -9.093 -7.753 1.00 98.44 95 LYS A O 1
ATOM 774 N N . HIS A 1 96 ? -2.271 -8.101 -7.738 1.00 98.06 96 HIS A N 1
ATOM 775 C CA . HIS A 1 96 ? -2.300 -7.651 -6.351 1.00 98.06 96 HIS A CA 1
ATOM 776 C C . HIS A 1 96 ? -3.553 -6.823 -6.019 1.00 98.06 96 HIS A C 1
ATOM 778 O O . HIS A 1 96 ? -4.286 -7.146 -5.091 1.00 98.06 96 HIS A O 1
ATOM 784 N N . VAL A 1 97 ? -3.873 -5.810 -6.835 1.00 97.31 97 VAL A N 1
ATOM 785 C CA . VAL A 1 97 ? -5.085 -4.993 -6.630 1.00 97.31 97 VAL A CA 1
ATOM 786 C C . VAL A 1 97 ? -6.356 -5.851 -6.674 1.00 97.31 97 VAL A C 1
ATOM 788 O O . VAL A 1 97 ? -7.255 -5.663 -5.857 1.00 97.31 97 VAL A O 1
ATOM 791 N N . ARG A 1 98 ? -6.435 -6.826 -7.590 1.00 98.06 98 ARG A N 1
ATOM 792 C CA . ARG A 1 98 ? -7.570 -7.762 -7.643 1.00 98.06 98 ARG A CA 1
ATOM 793 C C . ARG A 1 98 ? -7.632 -8.671 -6.420 1.00 98.06 98 ARG A C 1
ATOM 795 O O . ARG A 1 98 ? -8.727 -8.927 -5.938 1.00 98.06 98 ARG A O 1
ATOM 802 N N . GLU A 1 99 ? -6.496 -9.141 -5.915 1.00 97.38 99 GLU A N 1
ATOM 803 C CA . GLU A 1 99 ? -6.435 -9.960 -4.699 1.00 97.38 99 GLU A CA 1
ATOM 804 C C . GLU A 1 99 ? -6.927 -9.177 -3.481 1.00 97.38 99 GLU A C 1
ATOM 806 O O . GLU A 1 99 ? -7.730 -9.706 -2.720 1.00 97.38 99 GLU A O 1
ATOM 811 N N . LEU A 1 100 ? -6.552 -7.902 -3.339 1.00 95.81 100 LEU A N 1
ATOM 812 C CA . LEU A 1 100 ? -7.085 -7.036 -2.281 1.00 95.81 100 LEU A CA 1
ATOM 813 C C . LEU A 1 100 ? -8.593 -6.801 -2.434 1.00 95.81 100 LEU A C 1
ATOM 815 O O . LEU A 1 100 ? -9.335 -6.873 -1.456 1.00 95.81 100 LEU A O 1
ATOM 819 N N . GLN A 1 101 ? -9.078 -6.567 -3.656 1.00 94.38 101 GLN A N 1
ATOM 820 C CA . GLN A 1 101 ? -10.516 -6.438 -3.921 1.00 94.38 101 GLN A CA 1
ATOM 821 C C . GLN A 1 101 ? -11.273 -7.730 -3.590 1.00 94.38 101 GLN A C 1
ATOM 823 O O . GLN A 1 101 ? -12.330 -7.684 -2.964 1.00 94.38 101 GLN A O 1
ATOM 828 N N . GLN A 1 102 ? -10.727 -8.886 -3.962 1.00 94.69 102 GLN A N 1
ATOM 829 C CA . GLN A 1 102 ? -11.306 -10.188 -3.649 1.00 94.69 102 GLN A CA 1
ATOM 830 C C . GLN A 1 102 ? -11.270 -10.469 -2.144 1.00 94.69 102 GLN A C 1
ATOM 832 O O . GLN A 1 102 ? -12.260 -10.947 -1.589 1.00 94.69 102 GLN A O 1
ATOM 837 N N . ALA A 1 103 ? -10.172 -10.137 -1.465 1.00 92.50 103 ALA A N 1
ATOM 838 C CA . ALA A 1 103 ? -10.066 -10.223 -0.015 1.00 92.50 103 ALA A CA 1
ATOM 839 C C . ALA A 1 103 ? -11.120 -9.333 0.651 1.00 92.50 103 ALA A C 1
ATOM 841 O O . ALA A 1 103 ? -11.822 -9.796 1.542 1.00 92.50 103 ALA A O 1
ATOM 842 N N . ARG A 1 104 ? -11.344 -8.114 0.146 1.00 90.75 104 ARG A N 1
ATOM 843 C CA . ARG A 1 104 ? -12.418 -7.231 0.623 1.00 90.75 104 ARG A CA 1
ATOM 844 C C . ARG A 1 104 ? -13.806 -7.821 0.372 1.00 90.75 104 ARG A C 1
ATOM 846 O O . ARG A 1 104 ? -14.678 -7.687 1.214 1.00 90.75 104 ARG A O 1
ATOM 853 N N . GLN A 1 105 ? -14.043 -8.497 -0.746 1.00 89.00 105 GLN A N 1
ATOM 854 C CA . GLN A 1 105 ? -15.333 -9.157 -0.996 1.00 89.00 105 GLN A CA 1
ATOM 855 C C . GLN A 1 105 ? -15.548 -10.394 -0.111 1.00 89.00 105 GLN A C 1
ATOM 857 O O . GLN A 1 105 ? -16.678 -10.709 0.257 1.00 89.00 105 GLN A O 1
ATOM 862 N N . THR A 1 106 ? -14.466 -11.097 0.224 1.00 89.62 106 THR A N 1
ATOM 863 C CA . THR A 1 106 ? -14.510 -12.359 0.977 1.00 89.62 106 THR A CA 1
ATOM 864 C C . THR A 1 106 ? -14.548 -12.117 2.486 1.00 89.62 106 THR A C 1
ATOM 866 O O . THR A 1 106 ? -15.328 -12.750 3.193 1.00 89.62 106 THR A O 1
ATOM 869 N N . TYR A 1 107 ? -13.724 -11.183 2.960 1.00 83.50 107 TYR A N 1
ATOM 870 C CA . TYR A 1 107 ? -13.433 -10.908 4.369 1.00 83.50 107 TYR A CA 1
ATOM 871 C C . TYR A 1 107 ? -13.735 -9.465 4.782 1.00 83.50 107 TYR A C 1
ATOM 873 O O . TYR A 1 107 ? -13.528 -9.114 5.941 1.00 83.50 107 TYR A O 1
ATOM 881 N N . GLY A 1 108 ? -14.169 -8.607 3.852 1.00 69.50 108 GLY A N 1
ATOM 882 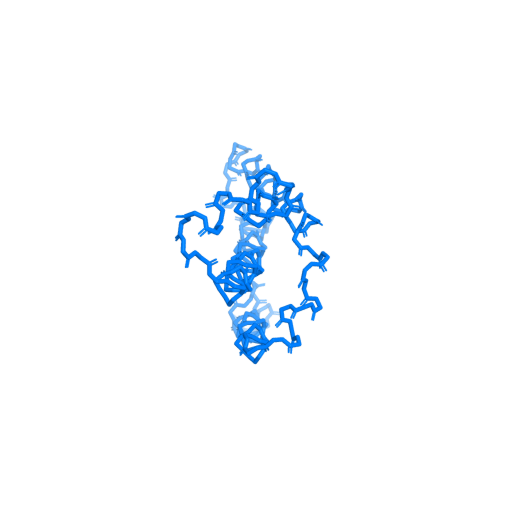C CA . GLY A 1 108 ? -14.463 -7.208 4.144 1.00 69.50 108 GLY A CA 1
ATOM 883 C C . GLY A 1 108 ? -15.492 -7.048 5.245 1.00 69.50 108 GLY A C 1
ATOM 884 O O . GLY A 1 108 ? -16.253 -7.980 5.519 1.00 69.50 108 GLY A O 1
ATOM 885 N N . PRO A 1 109 ? -15.482 -5.884 5.908 1.00 64.69 109 PRO A N 1
ATOM 886 C CA . PRO A 1 109 ? -15.982 -5.791 7.255 1.00 64.69 109 PRO A CA 1
ATOM 887 C C . PRO A 1 109 ? -17.501 -5.954 7.264 1.00 64.69 109 PRO A C 1
ATOM 889 O O . PRO A 1 109 ? -18.271 -5.032 7.014 1.00 64.69 109 PRO A O 1
ATOM 892 N N . VAL A 1 110 ? -17.876 -7.186 7.600 1.00 51.75 110 VAL A N 1
ATOM 893 C CA . VAL A 1 110 ? -19.207 -7.691 7.903 1.00 51.75 110 VAL A CA 1
ATOM 894 C C . VAL A 1 110 ? -20.084 -7.939 6.673 1.00 51.75 110 VAL A C 1
ATOM 896 O O . VAL A 1 110 ? -20.744 -7.056 6.128 1.00 51.75 110 VAL A O 1
ATOM 899 N N . ARG A 1 111 ? -20.234 -9.227 6.329 1.00 51.25 111 ARG A N 1
ATOM 900 C CA . ARG A 1 111 ? -21.537 -9.730 5.882 1.00 51.25 111 ARG A CA 1
ATOM 901 C C . ARG A 1 111 ? -22.544 -9.438 6.998 1.00 51.25 111 ARG A C 1
ATOM 903 O O . ARG A 1 111 ? -22.777 -10.280 7.856 1.00 51.25 111 ARG A O 1
ATOM 910 N N . LEU A 1 112 ? -23.156 -8.253 6.995 1.00 50.19 112 LEU A N 1
ATOM 911 C CA . LEU A 1 112 ? -24.379 -7.979 7.759 1.00 50.19 112 LEU A CA 1
ATOM 912 C C . LEU A 1 112 ? -25.551 -8.626 7.013 1.00 50.19 112 LEU A C 1
ATOM 914 O O . LEU A 1 112 ? -26.482 -7.964 6.569 1.00 50.19 112 LEU A O 1
ATOM 918 N N . SER A 1 113 ? -25.474 -9.935 6.789 1.00 39.25 113 SER A N 1
ATOM 919 C CA . SER A 1 113 ? -26.618 -10.711 6.330 1.00 39.25 113 SER A CA 1
ATOM 920 C C . SER A 1 113 ? -26.524 -12.151 6.827 1.00 39.25 113 SER A C 1
ATOM 922 O O . SER A 1 113 ? -25.865 -12.988 6.216 1.00 39.25 113 SER A O 1
ATOM 924 N N . LYS A 1 114 ? -27.309 -12.390 7.891 1.00 34.72 114 LYS A N 1
ATOM 925 C CA . LYS A 1 114 ? -27.827 -13.672 8.408 1.00 34.72 114 LYS A CA 1
ATOM 926 C C . LYS A 1 114 ? -26.800 -14.508 9.198 1.00 34.72 114 LYS A C 1
ATOM 928 O O . LYS A 1 114 ? -25.720 -14.775 8.691 1.00 34.72 114 LYS A O 1
ATOM 933 N N . ALA A 1 115 ? -27.070 -14.955 10.426 1.00 34.34 115 ALA A N 1
ATOM 934 C CA . ALA A 1 115 ? -28.336 -15.212 11.124 1.00 34.34 115 ALA A CA 1
ATOM 935 C C . ALA A 1 115 ? -28.265 -14.795 12.600 1.00 34.34 115 ALA A C 1
ATOM 937 O O . ALA A 1 115 ? -27.141 -14.808 13.150 1.00 34.34 115 ALA A O 1
#